Protein AF-A0A1V2MAA3-F1 (afdb_monomer_lite)

pLDDT: mean 75.4, std 17.66, range [37.19, 96.19]

Radius of gyration: 50.82 Å; chains: 1; bounding box: 56×34×171 Å

Foldseek 3Di:
DDDDDDDDDDDDDDDDDDDDDDDDPPPPDPPPPPPDPVNVVVVVVVVVVVVVVVVVVVVVVVVVVVVVVVVVVVVVVVVVVVVVVVVVVVVCVVPVVVVVVCCCCPVVVDDDDDPVPDDDDDDDDPDPPDDD

Structure (mmCIF, N/CA/C/O backbone):
data_AF-A0A1V2MAA3-F1
#
_entry.id   AF-A0A1V2MAA3-F1
#
loop_
_atom_site.group_PDB
_atom_site.id
_atom_site.type_symbol
_atom_site.label_atom_id
_atom_site.label_alt_id
_atom_site.label_comp_id
_atom_site.label_asym_id
_atom_site.label_entity_id
_atom_site.label_seq_id
_atom_site.pdbx_PDB_ins_code
_atom_site.Cartn_x
_atom_site.Cartn_y
_atom_site.Cartn_z
_atom_site.occupancy
_atom_site.B_iso_or_equiv
_atom_site.auth_seq_id
_atom_site.auth_comp_id
_atom_site.auth_asym_id
_atom_site.auth_atom_id
_atom_site.pdbx_PDB_model_num
ATOM 1 N N . MET A 1 1 ? 11.830 -5.714 121.389 1.00 45.72 1 MET A N 1
ATOM 2 C CA . MET A 1 1 ? 13.121 -5.011 121.192 1.00 45.72 1 MET A CA 1
ATOM 3 C C . MET A 1 1 ? 14.173 -6.032 120.785 1.00 45.72 1 MET A C 1
ATOM 5 O O . MET A 1 1 ? 14.002 -7.190 121.130 1.00 45.72 1 MET A O 1
ATOM 9 N N . TYR A 1 2 ? 15.229 -5.580 120.102 1.00 37.19 2 TYR A N 1
ATOM 10 C CA . TYR A 1 2 ? 16.290 -6.369 119.450 1.00 37.19 2 TYR A CA 1
ATOM 11 C C . TYR A 1 2 ? 15.852 -7.202 118.218 1.00 37.19 2 TYR A C 1
ATOM 13 O O . TYR A 1 2 ? 14.830 -7.869 118.286 1.00 37.19 2 TYR A O 1
ATOM 21 N N . LYS A 1 3 ? 16.566 -7.294 117.080 1.00 47.06 3 LYS A N 1
ATOM 22 C CA . LYS A 1 3 ? 17.480 -6.413 116.290 1.00 47.06 3 LYS A CA 1
ATOM 23 C C . LYS A 1 3 ? 18.395 -7.350 115.489 1.00 47.06 3 LYS A C 1
ATOM 25 O O . LYS A 1 3 ? 19.112 -8.104 116.124 1.00 47.06 3 LYS A O 1
ATOM 30 N N . HIS A 1 4 ? 18.372 -7.280 114.152 1.00 44.09 4 HIS A N 1
ATOM 31 C CA . HIS A 1 4 ? 19.524 -7.350 113.223 1.00 44.09 4 HIS A CA 1
ATOM 32 C C . HIS A 1 4 ? 19.117 -7.767 111.792 1.00 44.09 4 HIS A C 1
ATOM 34 O O . HIS A 1 4 ? 18.517 -8.811 111.566 1.00 44.09 4 HIS A O 1
ATOM 40 N N . ARG A 1 5 ? 19.509 -6.926 110.825 1.00 48.47 5 ARG A N 1
ATOM 41 C CA . ARG A 1 5 ? 19.867 -7.293 109.438 1.00 48.47 5 ARG A CA 1
ATOM 42 C C . ARG A 1 5 ? 21.371 -7.654 109.440 1.00 48.47 5 ARG A C 1
ATOM 44 O O . ARG A 1 5 ? 22.045 -7.214 110.381 1.00 48.47 5 ARG A O 1
ATOM 51 N N . PRO A 1 6 ? 21.907 -8.401 108.454 1.00 60.25 6 PRO A N 1
ATOM 52 C CA . PRO A 1 6 ? 21.984 -7.959 107.046 1.00 60.25 6 PRO A CA 1
ATOM 53 C C . PRO A 1 6 ? 21.450 -9.051 106.066 1.00 60.25 6 PRO A C 1
ATOM 55 O O . PRO A 1 6 ? 20.571 -9.795 106.482 1.00 60.25 6 PRO A O 1
ATOM 58 N N . GLU A 1 7 ? 21.765 -9.190 104.764 1.00 39.25 7 GLU A N 1
ATOM 59 C CA . GLU A 1 7 ? 22.648 -8.449 103.834 1.00 39.25 7 GLU A CA 1
ATOM 60 C C . GLU A 1 7 ? 22.113 -8.467 102.365 1.00 39.25 7 GLU A C 1
ATOM 62 O O . GLU A 1 7 ? 20.916 -8.293 102.134 1.00 39.25 7 GLU A O 1
ATOM 67 N N . LYS A 1 8 ? 23.006 -8.632 101.375 1.00 50.44 8 LYS A N 1
ATOM 68 C CA . LYS A 1 8 ? 22.852 -8.815 99.913 1.00 50.44 8 LYS A CA 1
ATOM 69 C C . LYS A 1 8 ? 24.104 -9.602 99.438 1.00 50.44 8 LYS A C 1
ATOM 71 O O . LYS A 1 8 ? 25.130 -9.420 100.089 1.00 50.44 8 LYS A O 1
ATOM 76 N N . PRO A 1 9 ? 24.093 -10.421 98.356 1.00 54.06 9 PRO A N 1
ATOM 77 C CA . PRO A 1 9 ? 23.988 -9.862 96.997 1.00 54.06 9 PRO A CA 1
ATOM 78 C C . PRO A 1 9 ? 23.351 -10.749 95.892 1.00 54.06 9 PRO A C 1
ATOM 80 O O . PRO A 1 9 ? 23.268 -11.968 95.969 1.00 54.06 9 PRO A O 1
ATOM 83 N N . THR A 1 10 ? 22.953 -10.090 94.802 1.00 55.12 10 THR A N 1
ATOM 84 C CA . THR A 1 10 ? 22.787 -10.634 93.431 1.00 55.12 10 THR A CA 1
ATOM 85 C C . THR A 1 10 ? 24.156 -11.000 92.824 1.00 55.12 10 THR A C 1
ATOM 87 O O . THR A 1 10 ? 25.107 -10.288 93.156 1.00 55.12 10 THR A O 1
ATOM 90 N N . PRO A 1 11 ? 24.296 -11.978 91.888 1.00 58.59 11 PRO A N 1
ATOM 91 C CA . PRO A 1 11 ? 23.761 -11.790 90.525 1.00 58.59 11 PRO A CA 1
ATOM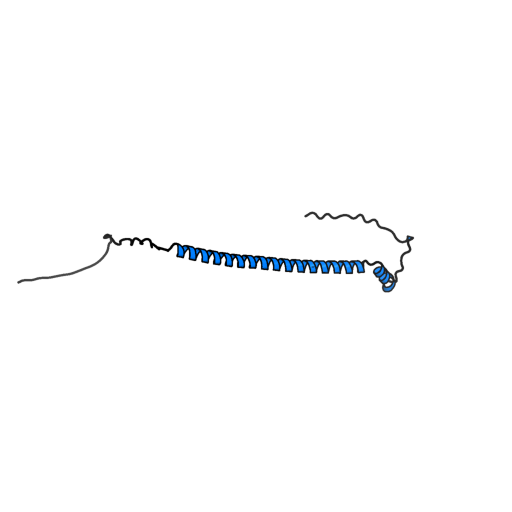 92 C C . PRO A 1 11 ? 23.439 -13.035 89.653 1.00 58.59 11 PRO A C 1
ATOM 94 O O . PRO A 1 11 ? 23.731 -14.174 89.985 1.00 58.59 11 PRO A O 1
ATOM 97 N N . LEU A 1 12 ? 22.949 -12.707 88.447 1.00 47.09 12 LEU A N 1
ATOM 98 C CA . LEU A 1 12 ? 23.170 -13.379 87.153 1.00 47.09 12 LEU A CA 1
ATOM 99 C C . LEU A 1 12 ? 22.381 -14.649 86.749 1.00 47.09 12 LEU A C 1
ATOM 101 O O . LEU A 1 12 ? 22.619 -15.759 87.200 1.00 47.09 12 LEU A O 1
ATOM 105 N N . SER A 1 13 ? 21.646 -14.439 85.647 1.00 42.25 13 SER A N 1
ATOM 106 C CA . SER A 1 13 ? 21.612 -15.283 84.439 1.00 42.25 13 SER A CA 1
ATOM 107 C C . SER A 1 13 ? 20.569 -16.406 84.309 1.00 42.25 13 SER A C 1
ATOM 109 O O . SER A 1 13 ? 20.701 -17.502 84.835 1.00 42.25 13 SER A O 1
ATOM 111 N N . ALA A 1 14 ? 19.570 -16.105 83.472 1.00 42.25 14 ALA A N 1
ATOM 112 C CA . ALA A 1 14 ? 19.027 -16.937 82.392 1.00 42.25 14 ALA A CA 1
ATOM 113 C C . ALA A 1 14 ? 18.959 -18.478 82.552 1.00 42.25 14 ALA A C 1
ATOM 115 O O . ALA A 1 14 ? 19.965 -19.159 82.396 1.00 42.25 14 ALA A O 1
ATOM 116 N N . TYR A 1 15 ? 17.740 -19.041 82.482 1.00 44.88 15 TYR A N 1
ATOM 117 C CA . TYR A 1 15 ? 17.197 -19.469 81.177 1.00 44.88 15 TYR A CA 1
ATOM 118 C C . TYR A 1 15 ? 15.669 -19.726 81.173 1.00 44.88 15 TYR A C 1
ATOM 120 O O . TYR A 1 15 ? 15.037 -19.979 82.190 1.00 44.88 15 TYR A O 1
ATOM 128 N N . LYS A 1 16 ? 15.106 -19.638 79.962 1.00 46.91 16 LYS A N 1
ATOM 129 C CA . LYS A 1 16 ? 13.713 -19.845 79.494 1.00 46.91 16 LYS A CA 1
ATOM 130 C C . LYS A 1 16 ? 13.015 -21.080 80.127 1.00 46.91 16 LYS A C 1
ATOM 132 O O . LYS A 1 16 ? 13.658 -22.113 80.260 1.00 46.91 16 LYS A O 1
ATOM 137 N N . LYS A 1 17 ? 11.686 -21.106 80.344 1.00 43.00 17 LYS A N 1
ATOM 138 C CA . LYS A 1 17 ? 10.695 -21.338 79.260 1.00 43.00 17 LYS A CA 1
ATOM 139 C C . LYS A 1 17 ? 9.215 -21.139 79.671 1.00 43.00 17 LYS A C 1
ATOM 141 O O . LYS A 1 17 ? 8.756 -21.687 80.663 1.00 43.00 17 LYS A O 1
ATOM 146 N N . THR A 1 18 ? 8.475 -20.457 78.788 1.00 51.88 18 THR A N 1
ATOM 147 C CA . THR A 1 18 ? 7.046 -20.664 78.439 1.00 51.88 18 THR A CA 1
ATOM 148 C C . THR A 1 18 ? 6.004 -20.800 79.563 1.00 51.88 18 THR A C 1
ATOM 150 O O . THR A 1 18 ? 5.520 -21.896 79.843 1.00 51.88 18 THR A O 1
ATOM 153 N N . ALA A 1 19 ? 5.525 -19.658 80.069 1.00 47.50 19 ALA A N 1
ATOM 154 C CA . ALA A 1 19 ? 4.147 -19.543 80.557 1.00 47.50 19 ALA A CA 1
ATOM 155 C C . ALA A 1 19 ? 3.173 -19.343 79.372 1.00 47.50 19 ALA A C 1
ATOM 157 O O . ALA A 1 19 ? 3.554 -18.846 78.313 1.00 47.50 19 ALA A O 1
ATOM 158 N N . ASN A 1 20 ? 1.929 -19.790 79.540 1.00 54.56 20 ASN A N 1
ATOM 159 C CA . ASN A 1 20 ? 0.971 -20.067 78.464 1.00 54.56 20 ASN A CA 1
ATOM 160 C C . ASN A 1 20 ? 0.049 -18.865 78.129 1.00 54.56 20 ASN A C 1
ATOM 162 O O . ASN A 1 20 ? -0.357 -18.162 79.052 1.00 54.56 20 ASN A O 1
ATOM 166 N N . LYS A 1 21 ? -0.397 -18.746 76.858 1.00 53.72 21 LYS A N 1
ATOM 167 C CA . LYS A 1 21 ? -1.368 -17.753 76.295 1.00 53.72 21 LYS A CA 1
ATOM 168 C C . LYS A 1 21 ? -0.825 -16.305 76.207 1.00 53.72 21 LYS A C 1
ATOM 170 O O . LYS A 1 21 ? -0.238 -15.829 77.172 1.00 53.72 21 LYS A O 1
ATOM 175 N N . PRO A 1 22 ? -0.991 -15.586 75.071 1.00 48.28 22 PRO A N 1
ATOM 176 C CA . PRO A 1 22 ? -2.277 -15.266 74.418 1.00 48.28 22 PRO A CA 1
ATOM 177 C C . PRO A 1 22 ? -2.274 -15.645 72.907 1.00 48.28 22 PRO A C 1
ATOM 179 O O . PRO A 1 22 ? -1.358 -16.320 72.463 1.00 48.28 22 PRO A O 1
ATOM 182 N N . ALA A 1 23 ? -3.251 -15.332 72.046 1.00 48.38 23 ALA A N 1
ATOM 183 C CA . ALA A 1 23 ? -4.442 -14.484 72.147 1.00 48.38 23 ALA A CA 1
ATOM 184 C C . ALA A 1 23 ? -5.647 -15.135 71.438 1.00 48.38 23 ALA A C 1
ATOM 186 O O . ALA A 1 23 ? -5.477 -15.975 70.556 1.00 48.38 23 ALA A O 1
ATOM 187 N N . LYS A 1 24 ? -6.874 -14.721 71.787 1.00 54.69 24 LYS A N 1
ATOM 188 C CA . LYS A 1 24 ? -8.079 -15.134 71.049 1.00 54.69 24 LYS A CA 1
ATOM 189 C C . LYS A 1 24 ? -7.960 -14.661 69.597 1.00 54.69 24 LYS A C 1
ATOM 191 O O . LYS A 1 24 ? -7.864 -13.455 69.365 1.00 54.69 2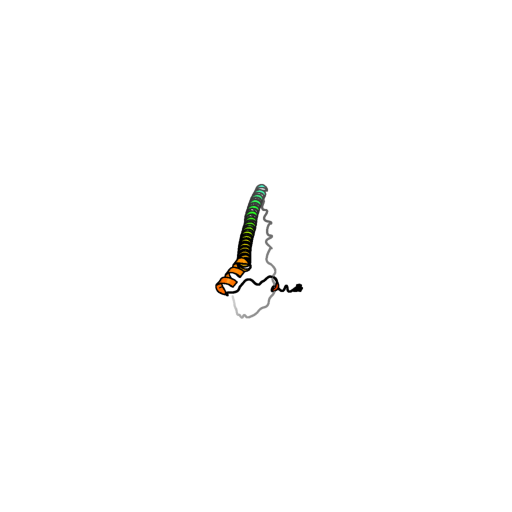4 LYS A O 1
ATOM 196 N N . GLN A 1 25 ? -8.015 -15.587 68.637 1.00 50.75 25 GLN A N 1
ATOM 197 C CA . GLN A 1 25 ? -8.259 -15.235 67.239 1.00 50.75 25 GLN A CA 1
ATOM 198 C C . GLN A 1 25 ? -9.536 -14.392 67.189 1.00 50.75 25 GLN A C 1
ATOM 200 O O . GLN A 1 25 ? -10.605 -14.848 67.600 1.00 50.75 25 GLN A O 1
ATOM 205 N N . LYS A 1 26 ? -9.427 -13.153 66.699 1.00 55.84 26 LYS A N 1
ATOM 206 C CA . LYS A 1 26 ? -10.605 -12.390 66.294 1.00 55.84 26 LYS A CA 1
ATOM 207 C C . LYS A 1 26 ? -11.183 -13.127 65.093 1.00 55.84 26 LYS A C 1
ATOM 209 O O . LYS A 1 26 ? -10.649 -13.004 63.994 1.00 55.84 26 LYS A O 1
ATOM 214 N N . GLN A 1 27 ? -12.232 -13.917 65.320 1.00 57.44 27 GLN A N 1
ATOM 215 C CA . GLN A 1 27 ? -13.066 -14.420 64.236 1.00 57.44 27 GLN A CA 1
ATOM 216 C C . GLN A 1 27 ? -13.504 -13.199 63.431 1.00 57.44 27 GLN A C 1
ATOM 218 O O . GLN A 1 27 ? -14.185 -12.317 63.958 1.00 57.44 27 GLN A O 1
ATOM 223 N N . GLN A 1 28 ? -13.036 -13.106 62.188 1.00 58.66 28 GLN A N 1
ATOM 224 C CA . GLN A 1 28 ? -13.511 -12.089 61.267 1.00 58.66 28 GLN A CA 1
ATOM 225 C C . GLN A 1 28 ? -14.990 -12.391 61.051 1.00 58.66 28 GLN A C 1
ATOM 227 O O . GLN A 1 28 ? -15.335 -13.416 60.462 1.00 58.66 28 GLN A O 1
ATOM 232 N N . ALA A 1 29 ? -15.861 -11.550 61.608 1.00 54.84 29 ALA A N 1
ATOM 233 C CA . ALA A 1 29 ? -17.284 -11.669 61.358 1.00 54.84 29 ALA A CA 1
ATOM 234 C C . ALA A 1 29 ? -17.483 -11.598 59.836 1.00 54.84 29 ALA A C 1
ATOM 236 O O . ALA A 1 29 ? -16.945 -10.672 59.219 1.00 54.84 29 ALA A O 1
ATOM 237 N N . PRO A 1 30 ? -18.206 -12.548 59.213 1.00 58.22 30 PRO A N 1
ATOM 238 C CA . PRO A 1 30 ? -18.494 -12.448 57.794 1.00 58.22 30 PRO A CA 1
ATOM 239 C C . PRO A 1 30 ? -19.234 -11.132 57.580 1.00 58.22 30 PRO A C 1
ATOM 241 O O . PRO A 1 30 ? -20.278 -10.899 58.197 1.00 58.22 30 PRO A O 1
ATOM 244 N N . LEU A 1 31 ? -18.664 -10.257 56.751 1.00 58.53 31 LEU A N 1
ATOM 245 C CA . LEU A 1 31 ? -19.253 -8.967 56.426 1.00 58.53 31 LEU A CA 1
ATOM 246 C C . LEU A 1 31 ? -20.538 -9.239 55.638 1.00 58.53 31 LEU A C 1
ATOM 248 O O . LEU A 1 31 ? -20.508 -9.392 54.418 1.00 58.53 31 LEU A O 1
ATOM 252 N N . LYS A 1 32 ? -21.662 -9.364 56.355 1.00 56.62 32 LYS A N 1
ATOM 253 C CA . LYS A 1 32 ? -22.997 -9.560 55.784 1.00 56.62 32 LYS A CA 1
ATOM 254 C C . LYS A 1 32 ? -23.431 -8.270 55.097 1.00 56.62 32 LYS A C 1
ATOM 256 O O . LYS A 1 32 ? -24.205 -7.479 55.629 1.00 56.62 32 LYS A O 1
ATOM 261 N N . LEU A 1 33 ? -22.875 -8.066 53.910 1.00 60.41 33 LEU A N 1
ATOM 262 C CA . LEU A 1 33 ? -23.303 -7.085 52.934 1.00 60.41 33 LEU A CA 1
ATOM 263 C C . LEU A 1 33 ? -24.716 -7.468 52.489 1.00 60.41 33 LEU A C 1
ATOM 265 O O . LEU A 1 33 ? -24.905 -8.226 51.541 1.00 60.41 33 LEU A O 1
ATOM 269 N N . ASN A 1 34 ? -25.708 -6.925 53.197 1.00 63.81 34 ASN A N 1
ATOM 270 C CA . ASN A 1 34 ? -27.102 -6.888 52.765 1.00 63.81 34 ASN A CA 1
ATOM 271 C C . ASN A 1 34 ? -27.218 -5.920 51.575 1.00 63.81 34 ASN A C 1
ATOM 273 O O . ASN A 1 34 ? -27.779 -4.831 51.674 1.00 63.81 34 ASN A O 1
ATOM 277 N N . LEU A 1 35 ? -26.608 -6.301 50.455 1.00 61.84 35 LEU A N 1
ATOM 278 C CA . LEU A 1 35 ? -26.716 -5.606 49.187 1.00 61.84 35 LEU A CA 1
ATOM 279 C C . LEU A 1 35 ? -28.108 -5.878 48.625 1.00 61.84 35 LEU A C 1
ATOM 281 O O . LEU A 1 35 ? -28.432 -7.010 48.265 1.00 61.84 35 LEU A O 1
ATOM 285 N N . ASN A 1 36 ? -28.929 -4.833 48.537 1.00 77.50 36 ASN A N 1
ATOM 286 C CA . ASN A 1 36 ? -30.220 -4.930 47.867 1.00 77.50 36 ASN A CA 1
ATOM 287 C C . ASN A 1 36 ? -30.006 -5.421 46.428 1.00 77.50 36 ASN A C 1
ATOM 289 O O . ASN A 1 36 ? -29.184 -4.861 45.701 1.00 77.50 36 ASN A O 1
ATOM 293 N N . SER A 1 37 ? -30.777 -6.428 46.008 1.00 78.12 37 SER A N 1
ATOM 294 C CA . SER A 1 37 ? -30.685 -7.033 44.667 1.00 78.12 37 SER A CA 1
ATOM 295 C C . SER A 1 37 ? -30.701 -5.980 43.547 1.00 78.12 37 SER A C 1
ATOM 297 O O . SER A 1 37 ? -29.873 -6.044 42.642 1.00 78.12 37 SER A O 1
ATOM 299 N N . VAL A 1 38 ? -31.531 -4.939 43.698 1.00 81.56 38 VAL A N 1
ATOM 300 C CA . VAL A 1 38 ? -31.630 -3.774 42.797 1.00 81.56 38 VAL A CA 1
ATOM 301 C C . VAL A 1 38 ? -30.288 -3.045 42.610 1.00 81.56 38 VAL A C 1
ATOM 303 O O . VAL A 1 38 ? -29.948 -2.634 41.500 1.00 81.56 38 VAL A O 1
ATOM 306 N N . PHE A 1 39 ? -29.499 -2.907 43.679 1.00 85.38 39 PHE A N 1
ATOM 307 C CA . PHE A 1 39 ? -28.194 -2.240 43.650 1.00 85.38 39 PHE A CA 1
ATOM 308 C C . PHE A 1 39 ? -27.153 -3.088 42.905 1.00 85.38 39 PHE A C 1
ATOM 310 O O . PHE A 1 39 ? -26.378 -2.557 42.113 1.00 85.38 39 PHE A O 1
ATOM 317 N N . ILE A 1 40 ? -27.188 -4.414 43.093 1.00 86.00 40 ILE A N 1
ATOM 318 C CA . ILE A 1 40 ? -26.330 -5.362 42.365 1.00 86.00 40 ILE A CA 1
ATOM 319 C C . ILE A 1 40 ? -26.666 -5.341 40.867 1.00 86.00 40 ILE A C 1
ATOM 321 O O . ILE A 1 40 ? -25.764 -5.199 40.044 1.00 86.00 40 ILE A O 1
ATOM 325 N N . THR A 1 41 ? -27.950 -5.414 40.495 1.00 87.06 41 THR A N 1
ATOM 326 C CA . THR A 1 41 ? -28.369 -5.354 39.083 1.00 87.06 41 THR A CA 1
ATOM 327 C C . THR A 1 41 ? -28.013 -4.027 38.415 1.00 87.06 41 THR A C 1
ATOM 329 O O . THR A 1 41 ? -27.621 -4.029 37.251 1.00 87.06 41 THR A O 1
ATOM 332 N N . SER A 1 42 ? -28.076 -2.906 39.144 1.00 89.12 42 SER A N 1
ATOM 333 C CA . SER A 1 42 ? -27.629 -1.599 38.642 1.00 89.12 42 SER A CA 1
ATOM 334 C C . SER A 1 42 ? -26.127 -1.594 38.325 1.00 89.12 42 SER A C 1
ATOM 336 O O . SER A 1 42 ? -25.729 -1.249 37.212 1.00 89.12 42 SER A O 1
ATOM 338 N N . ILE A 1 43 ? -25.292 -2.075 39.256 1.00 90.75 43 ILE A N 1
ATOM 339 C CA . ILE A 1 43 ? -23.834 -2.170 39.068 1.00 90.75 43 ILE A CA 1
ATOM 340 C C . ILE A 1 43 ? -23.483 -3.085 37.885 1.00 90.75 43 ILE A C 1
ATOM 342 O O . ILE A 1 43 ? -22.632 -2.727 37.074 1.00 90.75 43 ILE A O 1
ATOM 346 N N . ILE A 1 44 ? -24.160 -4.231 37.743 1.00 92.88 44 ILE A N 1
ATOM 347 C CA . ILE A 1 44 ? -23.962 -5.147 36.607 1.00 92.88 44 ILE A CA 1
ATOM 348 C C . ILE A 1 44 ? -24.329 -4.466 35.281 1.00 92.88 44 ILE A C 1
ATOM 350 O O . ILE A 1 44 ? -23.576 -4.575 34.317 1.00 92.88 44 ILE A O 1
ATOM 354 N N . CYS A 1 45 ? -25.440 -3.727 35.227 1.00 92.56 45 CYS A N 1
ATOM 355 C CA . CYS A 1 45 ? -25.859 -3.014 34.019 1.00 92.56 45 CYS A CA 1
ATOM 356 C C . CYS A 1 45 ? -24.824 -1.953 33.595 1.00 92.56 45 CYS A C 1
ATOM 358 O O . CYS A 1 45 ? -24.417 -1.906 32.434 1.00 92.56 45 CYS A O 1
ATOM 360 N N . ILE A 1 46 ? -24.314 -1.167 34.552 1.00 93.69 46 ILE A N 1
ATOM 361 C CA . ILE A 1 46 ? -23.246 -0.182 34.316 1.00 93.69 46 ILE A CA 1
ATOM 362 C C . ILE A 1 46 ? -21.954 -0.872 33.850 1.00 93.69 46 ILE A C 1
ATOM 364 O O . ILE A 1 46 ? -21.317 -0.404 32.907 1.00 93.69 46 ILE A O 1
ATOM 368 N N . ALA A 1 47 ? -21.581 -2.002 34.459 1.00 94.88 47 ALA A N 1
ATOM 369 C CA . ALA A 1 47 ? -20.400 -2.767 3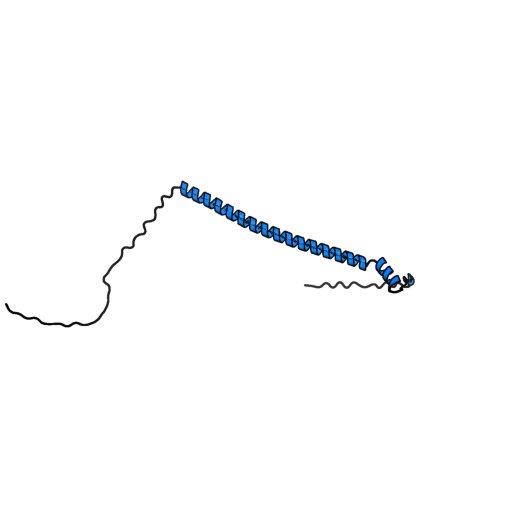4.063 1.00 94.88 47 ALA A CA 1
ATOM 370 C C . ALA A 1 47 ? -20.515 -3.317 32.630 1.00 94.88 47 ALA A C 1
ATOM 372 O O . ALA A 1 47 ? -19.558 -3.212 31.866 1.00 94.88 47 ALA A O 1
ATOM 373 N N . ILE A 1 48 ? -21.684 -3.839 32.238 1.00 95.31 48 ILE A N 1
ATOM 374 C CA . ILE A 1 48 ? -21.943 -4.312 30.868 1.00 95.31 48 ILE A CA 1
ATOM 375 C C . ILE A 1 48 ? -21.807 -3.160 29.867 1.00 95.31 48 ILE A C 1
ATOM 377 O O . ILE A 1 48 ? -21.090 -3.314 28.882 1.00 95.31 48 ILE A O 1
ATOM 381 N N . LEU A 1 49 ? -22.417 -1.999 30.139 1.00 95.88 49 LEU A N 1
ATOM 382 C CA . LEU A 1 49 ? -22.309 -0.817 29.272 1.00 95.88 49 LEU A CA 1
ATOM 383 C C . LEU A 1 49 ? -20.859 -0.321 29.137 1.00 95.88 49 LEU A C 1
ATOM 385 O O . LEU A 1 49 ? -20.421 0.050 28.045 1.00 95.88 49 LEU A O 1
ATOM 389 N N . PHE A 1 50 ? -20.095 -0.338 30.231 1.00 96.19 50 PHE A N 1
ATOM 390 C CA . PHE A 1 50 ? -18.690 0.067 30.223 1.00 96.19 50 PHE A CA 1
ATOM 391 C C . PHE A 1 50 ? -17.823 -0.901 29.404 1.00 96.19 50 PHE A C 1
ATOM 393 O O . PHE A 1 50 ? -17.058 -0.466 28.541 1.00 96.19 50 PHE A O 1
ATOM 400 N N . VAL A 1 51 ? -17.990 -2.213 29.607 1.00 96.19 51 VAL A N 1
ATOM 401 C CA . VAL A 1 51 ? -17.280 -3.253 28.844 1.00 96.19 51 VAL A CA 1
ATOM 402 C C . VAL A 1 51 ? -17.666 -3.217 27.363 1.00 96.19 51 VAL A C 1
ATOM 404 O O . VAL A 1 51 ? -16.779 -3.302 26.514 1.00 96.19 51 VAL A O 1
ATOM 407 N N . SER A 1 52 ? -18.947 -3.032 27.023 1.00 94.62 52 SER A N 1
ATOM 408 C CA . SER A 1 52 ? -19.380 -2.944 25.623 1.00 94.62 52 SER A CA 1
ATOM 409 C C . SER A 1 52 ? -18.819 -1.706 24.926 1.00 94.62 52 SER A C 1
ATOM 411 O O . SER A 1 52 ? -18.366 -1.806 23.789 1.00 94.62 52 SER A O 1
ATOM 413 N N . SER A 1 53 ? -18.780 -0.556 25.608 1.00 95.00 53 SER A N 1
ATOM 414 C CA . SER A 1 53 ? -18.169 0.671 25.077 1.00 95.00 53 SER A CA 1
ATOM 415 C C . SER A 1 53 ? -16.659 0.504 24.855 1.00 95.00 53 SER A C 1
ATOM 417 O O . SER A 1 53 ? -16.143 0.818 23.782 1.00 95.00 53 SER A O 1
ATOM 419 N N . PHE A 1 54 ? -15.946 -0.082 25.823 1.00 95.50 54 PHE A N 1
ATOM 420 C CA . PHE A 1 54 ? -14.509 -0.337 25.708 1.00 95.50 54 PHE A CA 1
ATOM 421 C C . PHE A 1 54 ? -14.178 -1.349 24.595 1.00 95.50 54 PHE A C 1
ATOM 423 O O . PHE A 1 54 ? -13.248 -1.145 23.810 1.00 95.50 54 PHE A O 1
ATOM 430 N N . SER A 1 55 ? -14.978 -2.412 24.468 1.00 93.75 55 SER A N 1
ATOM 431 C CA . SER A 1 55 ? -14.863 -3.381 23.373 1.00 93.75 55 SER A CA 1
ATOM 432 C C . SER A 1 55 ? -15.149 -2.733 22.014 1.00 93.75 55 SER A C 1
ATOM 434 O O . SER A 1 55 ? -14.395 -2.945 21.067 1.00 93.75 55 SER A O 1
ATOM 436 N N . TYR A 1 56 ? -16.166 -1.873 21.917 1.00 96.19 56 TYR A N 1
ATOM 437 C CA . TYR A 1 56 ? -16.474 -1.148 20.685 1.00 96.19 56 TYR A CA 1
ATOM 438 C C . TYR A 1 56 ? -15.308 -0.255 20.236 1.00 96.19 56 TYR A C 1
ATOM 440 O O . TYR A 1 56 ? -14.910 -0.312 19.073 1.00 96.19 56 TYR A O 1
ATOM 448 N N . VAL A 1 57 ? -14.713 0.527 21.145 1.00 95.38 57 VAL A N 1
ATOM 449 C CA . VAL A 1 57 ? -13.572 1.405 20.824 1.00 95.38 57 VAL A CA 1
ATOM 450 C C . VAL A 1 57 ? -12.338 0.601 20.402 1.00 95.38 57 VAL A C 1
ATOM 452 O O . VAL A 1 57 ? -11.713 0.923 19.392 1.00 95.38 57 VAL A O 1
ATOM 455 N N . THR A 1 58 ? -12.005 -0.474 21.121 1.00 94.44 58 THR A N 1
ATOM 456 C CA . THR A 1 58 ? -10.829 -1.310 20.805 1.00 94.44 58 THR A CA 1
ATOM 457 C C . THR A 1 58 ? -10.974 -2.079 19.488 1.00 94.44 58 THR A C 1
ATOM 459 O O . THR A 1 58 ? -9.991 -2.213 18.756 1.00 94.44 58 THR A O 1
ATOM 462 N N . LEU A 1 59 ? -12.182 -2.529 19.131 1.00 93.19 59 LEU A N 1
ATOM 463 C CA . LEU A 1 59 ? -12.466 -3.122 17.818 1.00 93.19 59 LEU A CA 1
ATOM 464 C C . LEU A 1 59 ? -12.397 -2.080 16.693 1.00 93.19 59 LEU A C 1
ATOM 466 O O . LEU A 1 59 ? -11.755 -2.326 15.674 1.00 93.19 59 LEU A O 1
ATOM 470 N N . ASN A 1 60 ? -12.988 -0.894 16.882 1.00 93.88 60 ASN A N 1
ATOM 471 C CA . ASN A 1 60 ? -12.927 0.178 15.882 1.00 93.88 60 ASN A CA 1
ATOM 472 C C . ASN A 1 60 ? -11.490 0.654 15.626 1.00 93.88 60 ASN A C 1
ATOM 474 O O . ASN A 1 60 ? -11.139 0.903 14.476 1.00 93.88 60 ASN A O 1
ATOM 478 N N . SER A 1 61 ? -10.641 0.722 16.659 1.00 90.69 61 SER A N 1
ATO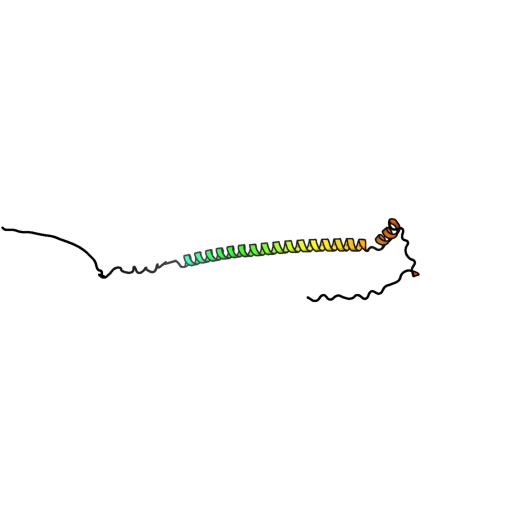M 479 C CA . SER A 1 61 ? -9.222 1.068 16.497 1.00 90.69 61 SER A CA 1
ATOM 480 C C . SER A 1 61 ? -8.480 0.062 15.611 1.00 90.69 61 SER A C 1
ATOM 482 O O . SER A 1 61 ? -7.778 0.469 14.689 1.00 90.69 61 SER A O 1
ATOM 484 N N . GLN A 1 62 ? -8.674 -1.242 15.839 1.00 92.44 62 GLN A N 1
ATOM 485 C CA . GLN A 1 62 ? -8.050 -2.299 15.029 1.00 92.44 62 GLN A CA 1
ATOM 486 C C . GLN A 1 62 ? -8.554 -2.289 13.579 1.00 92.44 62 GLN A C 1
ATOM 488 O O . GLN A 1 62 ? -7.764 -2.423 12.647 1.00 92.44 62 GLN A O 1
ATOM 493 N N . VAL A 1 63 ? -9.859 -2.085 13.368 1.00 92.81 63 VAL A N 1
ATOM 494 C CA . VAL A 1 63 ? -10.437 -1.966 12.018 1.00 92.81 63 VAL A CA 1
ATOM 495 C C . VAL A 1 63 ? -9.897 -0.732 11.292 1.00 92.81 63 VAL A C 1
ATOM 497 O O . VAL A 1 63 ? -9.570 -0.821 10.109 1.00 92.81 63 VAL A O 1
ATOM 500 N N . LEU A 1 64 ? -9.764 0.407 11.979 1.00 93.81 64 LEU A N 1
ATOM 501 C CA . LEU A 1 64 ? -9.216 1.634 11.400 1.00 93.81 64 LEU A CA 1
ATOM 502 C C . LEU A 1 64 ? -7.743 1.469 11.003 1.00 93.81 64 LEU A C 1
ATOM 504 O O . LEU A 1 64 ? -7.358 1.885 9.910 1.00 93.81 64 LEU A O 1
ATOM 508 N N . GLU A 1 65 ? -6.938 0.822 11.847 1.00 92.25 65 GLU A N 1
ATOM 509 C CA . GLU A 1 65 ? -5.539 0.511 11.549 1.00 92.25 65 GLU A CA 1
ATOM 510 C C . GLU A 1 65 ? -5.418 -0.450 10.357 1.00 92.25 65 GLU A C 1
ATOM 512 O O . GLU A 1 65 ? -4.702 -0.151 9.400 1.00 92.25 65 GLU A O 1
ATOM 517 N N . ALA A 1 66 ? -6.189 -1.542 10.336 1.00 91.50 66 ALA A N 1
ATOM 518 C CA . ALA A 1 66 ? -6.218 -2.477 9.211 1.00 91.50 66 ALA A CA 1
ATOM 519 C C . ALA A 1 66 ? -6.642 -1.794 7.894 1.00 91.50 66 ALA A C 1
ATOM 521 O O . ALA A 1 66 ? -6.018 -2.002 6.853 1.00 91.50 66 ALA A O 1
ATOM 522 N N . GLN A 1 67 ? -7.654 -0.917 7.928 1.00 91.12 67 GLN A N 1
ATOM 523 C CA . GLN A 1 67 ? -8.048 -0.113 6.765 1.00 91.12 67 GLN A CA 1
ATOM 524 C C . GLN A 1 67 ? -6.959 0.873 6.326 1.00 91.12 67 GLN A C 1
ATOM 526 O O . GLN A 1 67 ? -6.828 1.136 5.128 1.00 91.12 67 GLN A O 1
ATOM 531 N N . HIS A 1 68 ? -6.192 1.438 7.260 1.00 93.44 68 HIS A N 1
ATOM 532 C CA . HIS A 1 68 ? -5.071 2.315 6.936 1.00 93.44 68 HIS A CA 1
ATOM 533 C C . HIS A 1 68 ? -3.954 1.538 6.229 1.00 93.44 68 HIS A C 1
ATOM 535 O O . HIS A 1 68 ? -3.515 1.957 5.158 1.00 93.44 68 HIS A O 1
ATOM 541 N N . GLN A 1 69 ? -3.572 0.370 6.757 1.00 92.38 69 GLN A N 1
ATOM 542 C CA . GLN A 1 69 ? -2.583 -0.510 6.128 1.00 92.38 69 GLN A CA 1
ATOM 543 C C . GLN A 1 69 ? -3.026 -0.934 4.719 1.00 92.38 69 GLN A C 1
ATOM 545 O O . GLN A 1 69 ? -2.282 -0.735 3.763 1.00 92.38 69 GLN A O 1
ATOM 550 N N . LEU A 1 70 ? -4.274 -1.389 4.546 1.00 91.88 70 LEU A N 1
ATOM 551 C CA . LEU A 1 70 ? -4.822 -1.744 3.228 1.00 91.88 70 LEU A CA 1
ATOM 552 C C . LEU A 1 70 ? -4.782 -0.573 2.230 1.00 91.88 70 LEU A C 1
ATOM 554 O O . LEU A 1 70 ? -4.450 -0.770 1.061 1.00 91.88 70 LEU A O 1
ATOM 558 N N . LYS A 1 71 ? -5.075 0.659 2.674 1.00 92.69 71 LYS A N 1
ATOM 559 C CA . LYS A 1 71 ? -4.968 1.863 1.829 1.00 92.69 71 LYS A CA 1
ATOM 560 C C . LYS A 1 71 ? -3.522 2.171 1.434 1.00 92.69 71 LYS A C 1
ATOM 562 O O . LYS A 1 71 ? -3.301 2.587 0.298 1.00 92.69 71 LYS A O 1
ATOM 567 N N . LEU A 1 72 ? -2.552 1.969 2.331 1.00 93.56 72 LEU A N 1
ATOM 568 C CA . LEU A 1 72 ? -1.127 2.121 2.019 1.00 93.56 72 LEU A CA 1
ATOM 569 C C . LEU A 1 72 ? -0.662 1.061 1.015 1.00 93.56 72 LEU A C 1
ATOM 571 O O . LEU A 1 72 ? -0.114 1.421 -0.024 1.00 93.56 72 LEU A O 1
ATOM 575 N N . THR A 1 73 ? -0.946 -0.221 1.262 1.00 91.19 73 THR A N 1
ATOM 576 C CA . THR A 1 73 ? -0.595 -1.317 0.345 1.00 91.19 73 THR A CA 1
ATOM 577 C C . THR A 1 73 ? -1.213 -1.110 -1.037 1.00 91.19 73 THR A C 1
ATOM 579 O O . THR A 1 73 ? -0.516 -1.240 -2.039 1.00 91.19 73 THR A O 1
ATOM 582 N N . ASN A 1 74 ? -2.486 -0.705 -1.115 1.00 93.50 74 ASN A N 1
ATOM 583 C CA . ASN A 1 74 ? -3.136 -0.423 -2.395 1.00 93.50 74 ASN A CA 1
ATOM 584 C C . ASN A 1 74 ? -2.516 0.785 -3.125 1.00 93.50 74 ASN A C 1
ATOM 586 O O . ASN A 1 74 ? -2.391 0.747 -4.346 1.00 93.50 74 ASN A O 1
ATOM 590 N N . LYS A 1 75 ? -2.082 1.834 -2.410 1.00 93.56 75 LYS A N 1
ATOM 591 C CA . LYS A 1 75 ? -1.328 2.944 -3.022 1.00 93.56 75 LYS A CA 1
ATOM 592 C C . LYS A 1 75 ? 0.008 2.477 -3.599 1.00 93.56 75 LYS A C 1
ATOM 594 O O . LYS A 1 75 ? 0.296 2.791 -4.747 1.00 93.56 75 LYS A O 1
ATOM 599 N N . ILE A 1 76 ? 0.785 1.708 -2.834 1.00 93.81 76 ILE A N 1
ATOM 600 C CA . ILE A 1 76 ? 2.081 1.163 -3.274 1.00 93.81 76 ILE A CA 1
ATOM 601 C C . ILE A 1 76 ? 1.891 0.264 -4.505 1.00 93.81 76 ILE A C 1
ATOM 603 O O . ILE A 1 76 ? 2.639 0.371 -5.474 1.00 93.81 76 ILE A O 1
ATOM 607 N N . TRP A 1 77 ? 0.845 -0.568 -4.511 1.00 93.25 77 TRP A N 1
ATOM 608 C CA . TRP A 1 77 ? 0.477 -1.395 -5.660 1.00 93.25 77 TRP A CA 1
ATOM 609 C C . TRP A 1 77 ? 0.130 -0.559 -6.902 1.00 93.25 77 TRP A C 1
ATOM 611 O O . TRP A 1 77 ? 0.648 -0.820 -7.986 1.00 93.25 77 TRP A O 1
ATOM 621 N N . GLN A 1 78 ? -0.703 0.476 -6.753 1.00 92.75 78 GLN A N 1
ATOM 622 C CA . GLN A 1 78 ? -1.061 1.385 -7.848 1.00 92.75 78 GLN A CA 1
ATOM 623 C C . GLN A 1 78 ? 0.152 2.156 -8.389 1.00 92.75 78 GLN A C 1
ATOM 625 O O . GLN A 1 78 ? 0.275 2.335 -9.601 1.00 92.75 78 GLN A O 1
ATOM 630 N N . GLU A 1 79 ? 1.061 2.587 -7.515 1.00 94.38 79 GLU A N 1
ATOM 631 C CA . GLU A 1 79 ? 2.301 3.256 -7.905 1.00 94.38 79 GLU A CA 1
ATOM 632 C C . GLU A 1 79 ? 3.238 2.306 -8.663 1.00 94.38 79 GLU A C 1
ATOM 634 O O . GLU A 1 79 ? 3.720 2.659 -9.739 1.00 94.38 79 GLU A O 1
ATOM 639 N N . SER A 1 80 ? 3.416 1.074 -8.177 1.00 92.31 80 SER A N 1
ATOM 640 C CA . SER A 1 80 ? 4.190 0.034 -8.865 1.00 92.31 80 SER A CA 1
ATOM 641 C C . SER A 1 80 ? 3.606 -0.299 -10.242 1.00 92.31 80 SER A C 1
ATOM 643 O O . SER A 1 80 ? 4.336 -0.311 -11.231 1.00 92.31 80 SER A O 1
ATOM 645 N N . LEU A 1 81 ? 2.282 -0.460 -10.351 1.00 93.38 81 LEU A N 1
ATOM 646 C CA . LEU A 1 81 ? 1.602 -0.690 -11.629 1.00 93.38 81 LEU A CA 1
ATOM 647 C C . LEU A 1 81 ? 1.784 0.489 -12.603 1.00 93.38 81 LEU A C 1
ATOM 649 O O . LEU A 1 81 ? 1.974 0.283 -13.800 1.00 93.38 81 LEU A O 1
ATOM 653 N N . SER A 1 82 ? 1.776 1.726 -12.098 1.00 91.62 82 SER A N 1
ATOM 654 C CA . SER A 1 82 ? 2.060 2.926 -12.895 1.00 91.62 82 SER A CA 1
ATOM 655 C C . SER A 1 82 ? 3.515 2.966 -13.384 1.00 91.62 82 SER A C 1
ATOM 657 O O . SER A 1 82 ? 3.769 3.286 -14.548 1.00 91.62 82 SER A O 1
ATOM 659 N N . GLN A 1 83 ? 4.477 2.577 -12.539 1.00 93.06 83 GLN A N 1
ATOM 660 C CA . GLN A 1 83 ? 5.884 2.443 -12.929 1.00 93.06 83 GLN A CA 1
ATOM 661 C C . GLN A 1 83 ? 6.081 1.349 -13.986 1.00 93.06 83 GLN A C 1
ATOM 663 O O . GLN A 1 83 ? 6.776 1.594 -14.970 1.00 93.06 83 GLN A O 1
ATOM 668 N N . LEU A 1 84 ? 5.428 0.191 -13.835 1.00 92.62 84 LEU A N 1
ATOM 669 C CA . LEU A 1 84 ? 5.436 -0.877 -14.837 1.00 92.62 84 LEU A CA 1
ATOM 670 C C . LEU A 1 84 ? 4.859 -0.388 -16.167 1.00 92.62 84 LEU A C 1
ATOM 672 O O . LEU A 1 84 ? 5.548 -0.470 -17.174 1.00 92.62 84 LEU A O 1
ATOM 676 N N . ASN A 1 85 ? 3.670 0.222 -16.178 1.00 90.44 85 ASN A N 1
ATOM 677 C CA . ASN A 1 85 ? 3.076 0.770 -17.404 1.00 90.44 85 ASN A CA 1
ATOM 678 C C . ASN A 1 85 ? 3.972 1.829 -18.070 1.00 90.44 85 ASN A C 1
ATOM 680 O O . ASN A 1 85 ? 4.093 1.854 -19.295 1.00 90.44 85 ASN A O 1
ATOM 684 N N . LYS A 1 86 ? 4.642 2.682 -17.282 1.00 92.12 86 LYS A N 1
ATOM 685 C CA . LYS A 1 86 ? 5.623 3.647 -17.798 1.00 92.12 86 LYS A CA 1
ATOM 686 C C . LYS A 1 86 ? 6.832 2.944 -18.422 1.00 92.12 86 LYS A C 1
ATOM 688 O O . LYS A 1 86 ? 7.246 3.331 -19.510 1.00 92.12 86 LYS A O 1
ATOM 693 N N . LEU A 1 87 ? 7.383 1.923 -17.765 1.00 88.50 87 LEU A N 1
ATOM 694 C CA . LEU A 1 87 ? 8.497 1.127 -18.286 1.00 88.50 87 LEU A CA 1
ATOM 695 C C . LEU A 1 87 ? 8.101 0.364 -19.553 1.00 88.50 87 LEU A C 1
ATOM 697 O O . LEU A 1 87 ? 8.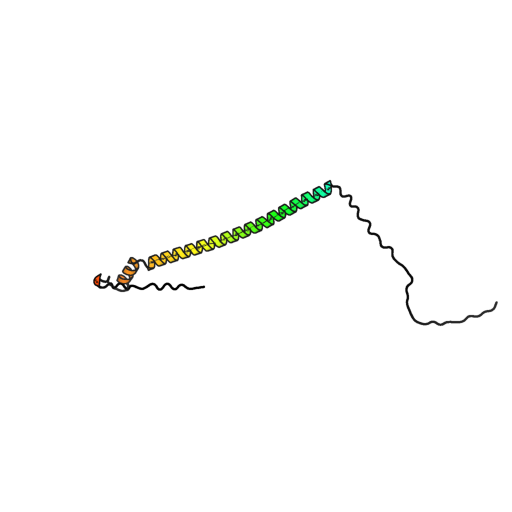840 0.414 -20.525 1.00 88.50 87 LEU A O 1
ATOM 701 N N . THR A 1 88 ? 6.926 -0.267 -19.588 1.00 87.19 88 THR A N 1
ATOM 702 C CA . THR A 1 88 ? 6.386 -0.942 -20.777 1.00 87.19 88 THR A CA 1
ATOM 703 C C . THR A 1 88 ? 6.155 0.036 -21.928 1.00 87.19 88 THR A C 1
ATOM 705 O O . THR A 1 88 ? 6.442 -0.311 -23.065 1.00 87.19 88 THR A O 1
ATOM 708 N N . SER A 1 89 ? 5.703 1.264 -21.652 1.00 86.56 89 SER A N 1
ATOM 709 C CA . SER A 1 89 ? 5.553 2.319 -22.664 1.00 86.56 89 SER A CA 1
ATOM 710 C C . SER A 1 89 ? 6.905 2.788 -23.220 1.00 86.56 89 SER A C 1
ATOM 712 O O . SER A 1 89 ? 7.093 2.819 -24.432 1.00 86.56 89 SER A O 1
ATOM 714 N N . ILE A 1 90 ? 7.891 3.049 -22.351 1.00 83.50 90 ILE A N 1
ATOM 715 C CA . ILE A 1 90 ? 9.271 3.371 -22.763 1.00 83.50 90 ILE A CA 1
ATOM 716 C C . ILE A 1 90 ? 9.885 2.214 -23.562 1.00 83.50 90 ILE A C 1
ATOM 718 O O . ILE A 1 90 ? 10.564 2.448 -24.556 1.00 83.50 90 ILE A O 1
ATOM 722 N N . LEU A 1 91 ? 9.639 0.968 -23.152 1.00 81.50 91 LEU A N 1
ATOM 723 C CA . LEU A 1 91 ? 10.118 -0.222 -23.847 1.00 81.50 91 LEU A CA 1
ATOM 724 C C . LEU A 1 91 ? 9.458 -0.357 -25.222 1.00 81.50 91 LEU A C 1
ATOM 726 O O . LEU A 1 91 ? 10.161 -0.593 -26.194 1.00 81.50 91 LEU A O 1
ATOM 730 N N . ALA A 1 92 ? 8.143 -0.152 -25.322 1.00 80.38 92 ALA A N 1
ATOM 731 C CA . ALA A 1 92 ? 7.427 -0.142 -26.593 1.00 80.38 92 ALA A CA 1
ATOM 732 C C . ALA A 1 92 ? 7.957 0.950 -27.532 1.00 80.38 92 ALA A C 1
ATOM 734 O O . ALA A 1 92 ? 8.152 0.674 -28.705 1.00 80.38 92 ALA A O 1
ATOM 735 N N . GLN A 1 93 ? 8.274 2.141 -27.011 1.00 76.38 93 GLN A N 1
ATOM 736 C CA . GLN A 1 93 ? 8.894 3.224 -27.780 1.00 76.38 93 GLN A CA 1
ATOM 737 C C . GLN A 1 93 ? 10.347 2.908 -28.192 1.00 76.38 93 GLN A C 1
ATOM 739 O O . GLN A 1 93 ? 10.776 3.274 -29.279 1.00 76.38 93 GLN A O 1
ATOM 744 N N . ALA A 1 94 ? 11.122 2.222 -27.348 1.00 73.19 94 ALA A N 1
ATOM 745 C CA . ALA A 1 94 ? 12.502 1.835 -27.657 1.00 73.19 94 ALA A CA 1
ATOM 746 C C . ALA A 1 94 ? 12.598 0.645 -28.631 1.00 73.19 94 ALA A C 1
ATOM 748 O O . ALA A 1 94 ? 13.591 0.523 -29.343 1.00 73.19 94 ALA A O 1
ATOM 749 N N . TYR A 1 95 ? 11.582 -0.221 -28.648 1.00 69.50 95 TYR A N 1
ATOM 750 C CA . TYR A 1 95 ? 11.405 -1.313 -29.611 1.00 69.50 95 TYR A CA 1
ATOM 751 C C . TYR A 1 95 ? 10.534 -0.916 -30.812 1.00 69.50 95 TYR A C 1
ATOM 753 O O . TYR A 1 95 ? 10.257 -1.765 -31.661 1.00 69.50 95 TYR A O 1
ATOM 761 N N . ASP A 1 96 ? 10.111 0.348 -30.898 1.00 76.62 96 ASP A N 1
ATOM 762 C CA . ASP A 1 96 ? 9.389 0.859 -32.054 1.00 76.62 96 ASP A CA 1
ATOM 763 C C . ASP A 1 96 ? 10.334 0.865 -33.258 1.00 76.62 96 ASP A C 1
ATOM 765 O O . ASP A 1 96 ? 11.375 1.535 -33.268 1.00 76.62 96 ASP A O 1
ATOM 769 N N . LEU A 1 97 ? 9.988 0.059 -34.260 1.00 70.12 97 LEU A N 1
ATOM 770 C CA . LEU A 1 97 ? 10.839 -0.181 -35.415 1.00 70.12 97 LEU A CA 1
ATOM 771 C C . LEU A 1 97 ? 11.054 1.105 -36.221 1.00 70.12 97 LEU A C 1
ATOM 773 O O . LEU A 1 97 ? 12.135 1.281 -36.778 1.00 70.12 97 LEU A O 1
ATOM 777 N N . ASP A 1 98 ? 10.077 2.015 -36.208 1.00 75.12 98 ASP A N 1
ATOM 778 C CA . ASP A 1 98 ? 10.152 3.299 -36.904 1.00 75.12 98 ASP A CA 1
ATOM 779 C C . ASP A 1 98 ? 11.186 4.232 -36.244 1.00 75.12 98 ASP A C 1
ATOM 781 O O . ASP A 1 98 ? 11.960 4.887 -36.941 1.00 75.12 98 ASP A O 1
ATOM 785 N N . ILE A 1 99 ? 11.288 4.232 -34.907 1.00 75.50 99 ILE A N 1
ATOM 786 C CA . ILE A 1 99 ? 12.290 5.021 -34.160 1.00 75.50 99 ILE A CA 1
ATOM 787 C C . ILE A 1 99 ? 13.696 4.426 -34.328 1.00 75.50 99 ILE A C 1
ATOM 789 O O . ILE A 1 99 ? 14.683 5.162 -34.441 1.00 75.50 99 ILE A O 1
ATOM 793 N N . ILE A 1 100 ? 13.805 3.094 -34.369 1.00 75.38 100 ILE A N 1
ATOM 794 C CA . ILE A 1 100 ? 15.070 2.404 -34.658 1.00 75.38 100 ILE A CA 1
ATOM 795 C C . ILE A 1 100 ? 15.522 2.709 -36.093 1.00 75.38 100 ILE A C 1
ATOM 797 O O . ILE A 1 100 ? 16.700 2.999 -36.307 1.00 75.38 100 ILE A O 1
ATOM 801 N N . GLU A 1 101 ? 14.609 2.685 -37.067 1.00 77.31 101 GLU A N 1
ATOM 802 C CA . GLU A 1 101 ? 14.898 3.003 -38.468 1.00 77.31 101 GLU A CA 1
ATOM 803 C C . GLU A 1 101 ? 15.280 4.480 -38.647 1.00 77.31 101 GLU A C 1
ATOM 805 O O . GLU A 1 101 ? 16.293 4.763 -39.287 1.00 77.31 101 GLU A O 1
ATOM 810 N N . GLU A 1 102 ? 14.566 5.415 -38.008 1.00 80.75 102 GLU A N 1
ATOM 811 C CA . GLU A 1 102 ? 14.902 6.844 -38.028 1.00 80.75 102 GLU A CA 1
ATOM 812 C C . GLU A 1 102 ? 16.316 7.099 -37.483 1.00 80.75 102 GLU A C 1
ATOM 814 O O . GLU A 1 102 ? 17.121 7.767 -38.136 1.00 80.75 102 GLU A O 1
ATOM 819 N N . LYS A 1 103 ? 16.666 6.523 -36.325 1.00 80.19 103 LYS A N 1
ATOM 820 C CA . LYS A 1 103 ? 18.020 6.644 -35.758 1.00 80.19 103 LYS A CA 1
ATOM 821 C C . LYS A 1 103 ? 19.081 5.966 -36.621 1.00 80.19 103 LYS A C 1
ATOM 823 O O . LYS A 1 103 ? 20.153 6.535 -36.823 1.00 80.19 103 LYS A O 1
ATOM 828 N N . ALA A 1 104 ? 18.806 4.778 -37.156 1.00 82.56 104 ALA A N 1
ATOM 829 C CA . ALA A 1 104 ? 19.756 4.067 -38.006 1.00 82.56 104 ALA A CA 1
ATOM 830 C C . ALA A 1 104 ? 20.066 4.848 -39.295 1.00 82.56 104 ALA A C 1
ATOM 832 O O . ALA A 1 104 ? 21.229 4.943 -39.687 1.00 82.56 104 ALA A O 1
ATOM 833 N N . VAL A 1 105 ? 19.055 5.452 -39.923 1.00 84.06 105 VAL A N 1
ATOM 834 C CA . VAL A 1 105 ? 19.226 6.253 -41.144 1.00 84.06 105 VAL A CA 1
ATOM 835 C C . VAL A 1 105 ? 19.866 7.613 -40.844 1.00 84.06 105 VAL A C 1
ATOM 837 O O . VAL A 1 105 ? 20.818 7.993 -41.523 1.00 84.06 105 VAL A O 1
ATOM 840 N N . ASN A 1 106 ? 19.396 8.335 -39.822 1.00 84.88 106 ASN A N 1
ATOM 841 C CA . ASN A 1 106 ? 19.803 9.726 -39.586 1.00 84.88 106 ASN A CA 1
ATOM 842 C C . ASN A 1 106 ? 21.063 9.880 -38.715 1.00 84.88 106 ASN A C 1
ATOM 844 O O . ASN A 1 106 ? 21.871 10.768 -38.980 1.00 84.88 106 ASN A O 1
ATOM 848 N N . GLU A 1 107 ? 21.255 9.043 -37.687 1.00 83.19 107 GLU A N 1
ATOM 849 C CA . GLU A 1 107 ? 22.418 9.124 -36.780 1.00 83.19 107 GLU A CA 1
ATOM 850 C C . GLU A 1 107 ? 23.566 8.202 -37.221 1.00 83.19 107 GLU A C 1
ATOM 852 O O . GLU A 1 107 ? 24.733 8.553 -37.052 1.00 83.19 107 GLU A O 1
ATOM 857 N N . LEU A 1 108 ? 23.251 7.031 -37.793 1.00 84.94 108 LEU A N 1
ATOM 858 C CA . LEU A 1 108 ? 24.244 6.014 -38.180 1.00 84.94 108 LEU A CA 1
ATOM 859 C C . LEU A 1 108 ? 24.486 5.912 -39.696 1.00 84.94 108 LEU A C 1
ATOM 861 O O . LEU A 1 108 ? 25.326 5.114 -40.114 1.00 84.94 108 LEU A O 1
ATOM 865 N N . LEU A 1 109 ? 23.780 6.703 -40.518 1.00 83.12 109 LEU A N 1
ATOM 866 C CA . LEU A 1 109 ? 23.855 6.699 -41.991 1.00 83.12 109 LEU A CA 1
ATOM 867 C C . LEU A 1 109 ? 23.628 5.312 -42.630 1.00 83.12 109 LEU A C 1
ATOM 869 O O . LEU A 1 109 ? 24.027 5.063 -43.770 1.00 83.12 109 LEU A O 1
ATOM 873 N N . MET A 1 110 ? 22.973 4.398 -41.912 1.00 82.12 110 MET A N 1
ATOM 874 C CA . MET A 1 110 ? 22.644 3.067 -42.410 1.00 82.12 110 MET A CA 1
ATOM 875 C C . MET A 1 110 ? 21.521 3.144 -43.445 1.00 82.12 110 MET A C 1
ATOM 877 O O . MET A 1 110 ? 20.749 4.098 -43.500 1.00 82.12 110 MET A O 1
ATOM 881 N N . HIS A 1 111 ? 21.439 2.141 -44.312 1.00 80.19 111 HIS A N 1
ATOM 882 C CA . HIS A 1 111 ? 20.369 2.016 -45.301 1.00 80.19 111 HIS A CA 1
ATOM 883 C C . HIS A 1 111 ? 19.613 0.715 -45.046 1.00 80.19 111 HIS A C 1
ATOM 885 O O . HIS A 1 111 ? 20.212 -0.281 -44.632 1.00 80.19 111 HIS A O 1
ATOM 891 N N . LYS A 1 112 ? 18.300 0.718 -45.295 1.00 80.25 112 LYS A N 1
ATOM 892 C CA . LYS A 1 112 ? 17.449 -0.458 -45.083 1.00 80.25 112 LYS A CA 1
ATOM 893 C C . LYS A 1 112 ? 17.969 -1.638 -45.924 1.00 80.25 112 LYS A C 1
ATOM 895 O O . LYS A 1 112 ? 18.111 -1.478 -47.139 1.00 80.25 112 LYS A O 1
ATOM 900 N N . PRO A 1 113 ? 18.269 -2.804 -45.319 1.00 80.50 113 PRO A N 1
ATOM 901 C CA . PRO A 1 113 ? 18.819 -3.938 -46.051 1.00 80.50 113 PRO A CA 1
ATOM 902 C C . PRO A 1 113 ? 17.808 -4.476 -47.067 1.00 80.50 113 PRO A C 1
ATOM 904 O O . PRO A 1 113 ? 16.597 -4.479 -46.837 1.00 80.50 113 PRO A O 1
ATOM 907 N N . LEU A 1 114 ? 18.315 -4.958 -48.201 1.00 82.25 114 LEU A N 1
ATOM 908 C CA . LEU A 1 114 ? 17.476 -5.566 -49.234 1.00 82.25 114 LEU A CA 1
ATOM 909 C C . LEU A 1 114 ? 16.946 -6.930 -48.745 1.00 82.25 114 LEU A C 1
ATOM 911 O O . LEU A 1 114 ? 17.666 -7.623 -48.027 1.00 82.25 114 LEU A O 1
ATOM 915 N N . PRO A 1 115 ? 15.745 -7.385 -49.161 1.00 79.06 115 PRO A N 1
ATOM 916 C CA . PRO A 1 115 ? 15.125 -8.599 -48.609 1.00 79.06 115 PRO A CA 1
ATOM 917 C C . PRO A 1 115 ? 15.988 -9.869 -48.684 1.00 79.06 115 PRO A C 1
ATOM 919 O O . PRO A 1 115 ? 15.904 -10.723 -47.811 1.00 79.06 115 PRO A O 1
ATOM 922 N N . HIS A 1 116 ? 16.856 -9.979 -49.695 1.00 81.69 116 HIS A N 1
ATOM 923 C CA . HIS A 1 116 ? 17.776 -11.110 -49.871 1.00 81.69 116 HIS A CA 1
ATOM 924 C C . HIS A 1 116 ? 18.976 -11.114 -48.900 1.00 81.69 116 HIS A C 1
ATOM 926 O O . HIS A 1 116 ? 19.759 -12.058 -48.911 1.00 81.69 116 HIS A O 1
ATOM 932 N N . GLN A 1 117 ? 19.153 -10.056 -48.103 1.00 77.19 117 GLN A N 1
ATOM 933 C CA . GLN A 1 117 ? 20.249 -9.890 -47.138 1.00 77.19 117 GLN A CA 1
ATOM 934 C C . GLN A 1 117 ? 19.810 -10.223 -45.702 1.00 77.19 117 GLN A C 1
ATOM 936 O O . GLN A 1 117 ? 20.634 -10.240 -44.791 1.00 77.19 117 GLN A O 1
ATOM 941 N N . ILE A 1 118 ? 18.516 -10.486 -45.491 1.00 77.94 118 ILE A N 1
ATOM 942 C CA . ILE A 1 118 ? 17.942 -10.806 -44.184 1.00 77.94 118 ILE A CA 1
ATOM 943 C C . ILE A 1 118 ? 18.087 -12.311 -43.937 1.00 77.94 118 ILE A C 1
ATOM 945 O O . ILE A 1 118 ? 17.440 -13.125 -44.594 1.00 77.94 118 ILE A O 1
ATOM 949 N N . VAL A 1 119 ? 18.930 -12.681 -42.971 1.00 80.38 119 VAL A N 1
ATOM 950 C CA . VAL A 1 119 ? 19.110 -14.071 -42.529 1.00 80.38 119 VAL A CA 1
ATOM 951 C C . VAL A 1 119 ? 18.383 -14.268 -41.203 1.00 80.38 119 VAL A C 1
ATOM 953 O O . VAL A 1 119 ? 18.750 -13.671 -40.192 1.00 80.38 119 VAL A O 1
ATOM 956 N N . TYR A 1 120 ? 17.358 -15.117 -41.200 1.00 75.69 120 TYR A N 1
ATOM 957 C CA . TYR A 1 120 ? 16.641 -15.492 -39.982 1.00 75.69 120 TYR A CA 1
ATOM 958 C C . TYR A 1 120 ? 17.440 -16.544 -39.205 1.00 75.69 120 TYR A C 1
ATOM 960 O O . TYR A 1 120 ? 17.787 -17.593 -39.745 1.00 75.69 120 TYR A O 1
ATOM 968 N N . ILE A 1 121 ? 17.729 -16.257 -37.934 1.00 76.94 121 ILE A N 1
ATOM 969 C CA . ILE A 1 121 ? 18.429 -17.169 -37.024 1.00 76.94 121 ILE A CA 1
ATOM 970 C C . ILE A 1 121 ? 17.396 -17.771 -36.070 1.00 76.94 121 ILE A C 1
ATOM 972 O O . ILE A 1 121 ? 16.861 -17.069 -35.213 1.00 76.94 121 ILE A O 1
ATOM 976 N N . ASP A 1 122 ? 17.131 -19.072 -36.200 1.00 71.75 122 ASP A N 1
ATOM 977 C CA . ASP A 1 122 ? 16.264 -19.808 -35.275 1.00 71.75 122 ASP A CA 1
ATOM 978 C C . ASP A 1 122 ? 16.990 -20.058 -33.945 1.00 71.75 122 ASP A C 1
ATOM 980 O O . ASP A 1 122 ? 17.748 -21.018 -33.777 1.00 71.75 122 ASP A O 1
ATOM 984 N N . ILE A 1 123 ? 16.754 -19.177 -32.974 1.00 74.50 123 ILE A N 1
ATOM 985 C CA . ILE A 1 123 ? 17.261 -19.337 -31.611 1.00 74.50 123 ILE A CA 1
ATOM 986 C C . ILE A 1 123 ? 16.302 -20.256 -30.849 1.00 74.50 123 ILE A C 1
ATOM 988 O O . ILE A 1 123 ? 15.200 -19.851 -30.468 1.00 74.50 123 ILE A O 1
ATOM 992 N N . LYS A 1 124 ? 16.726 -21.498 -30.581 1.00 71.88 124 LYS A N 1
ATOM 993 C CA . LYS A 1 124 ? 16.004 -22.379 -29.653 1.00 71.88 124 LYS A CA 1
ATOM 994 C C . LYS A 1 124 ? 15.956 -21.714 -28.278 1.00 71.88 124 LYS A C 1
ATOM 996 O O . LYS A 1 124 ? 16.990 -21.488 -27.658 1.00 71.88 124 LYS A O 1
ATOM 1001 N N . LYS A 1 125 ? 14.748 -21.402 -27.804 1.00 65.00 125 LYS A N 1
ATOM 1002 C CA . LYS A 1 125 ? 14.530 -20.874 -26.454 1.00 65.00 125 LYS A CA 1
ATOM 1003 C C . LYS A 1 125 ? 14.783 -21.981 -25.437 1.00 65.00 125 LYS A C 1
ATOM 1005 O O . LYS A 1 125 ? 13.895 -22.790 -25.179 1.00 65.00 125 LYS A O 1
ATOM 1010 N N . GLU A 1 126 ? 15.974 -22.002 -24.855 1.00 62.66 126 GLU A N 1
ATOM 1011 C CA . GLU A 1 126 ? 16.231 -22.812 -23.669 1.00 62.66 126 GLU A CA 1
ATOM 1012 C C . GLU A 1 126 ? 15.551 -22.137 -22.476 1.00 62.66 126 GLU A C 1
ATOM 1014 O O . GLU A 1 126 ? 15.991 -21.108 -21.962 1.00 62.66 126 GLU A O 1
ATOM 1019 N N . SER A 1 127 ? 14.392 -22.674 -22.095 1.00 56.47 127 SER A N 1
ATOM 1020 C CA . SER A 1 127 ? 13.655 -22.235 -20.919 1.00 56.47 127 SER A CA 1
ATOM 1021 C C . SER A 1 127 ? 14.385 -22.718 -19.671 1.00 56.47 127 SER A C 1
ATOM 1023 O O . SER A 1 127 ? 14.217 -23.868 -19.260 1.00 56.47 127 SER A O 1
ATOM 1025 N N . PHE A 1 128 ? 15.179 -21.838 -19.066 1.00 56.09 128 PHE A N 1
ATOM 1026 C CA . PHE A 1 128 ? 15.722 -22.050 -17.731 1.00 56.09 128 PHE A CA 1
ATOM 1027 C C . PHE A 1 128 ? 14.564 -22.095 -16.726 1.00 56.09 128 PHE A C 1
ATOM 1029 O O . PHE A 1 128 ? 14.076 -21.063 -16.271 1.00 56.09 128 PHE A O 1
ATOM 1036 N N . THR A 1 129 ? 14.101 -23.301 -16.399 1.00 52.19 129 THR A N 1
ATOM 1037 C CA . THR A 1 129 ? 13.329 -23.540 -15.178 1.00 52.19 129 THR A CA 1
ATOM 1038 C C . THR A 1 129 ? 14.298 -23.457 -14.009 1.00 52.19 129 THR A C 1
ATOM 1040 O O . THR A 1 129 ? 15.020 -24.414 -13.726 1.00 52.19 129 THR A O 1
ATOM 1043 N N . GLU A 1 130 ? 14.341 -22.295 -13.370 1.00 53.81 130 GLU A N 1
ATOM 1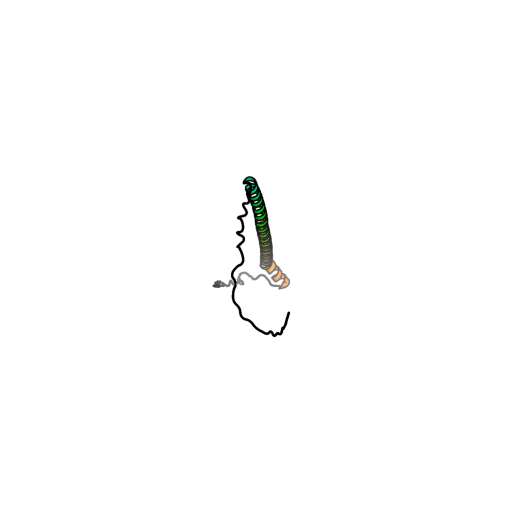044 C CA . GLU A 1 130 ? 14.937 -22.134 -12.050 1.00 53.81 130 GLU A CA 1
ATOM 1045 C C . GLU A 1 130 ? 14.049 -22.895 -11.049 1.00 53.81 130 GLU A C 1
ATOM 1047 O O . GLU A 1 130 ? 12.844 -22.651 -10.973 1.00 53.81 130 GLU A O 1
ATOM 1052 N N . TYR A 1 131 ? 14.621 -23.893 -10.374 1.00 48.09 131 TYR A N 1
ATOM 1053 C CA . TYR A 1 131 ? 13.947 -24.656 -9.322 1.00 48.09 131 TYR A CA 1
ATOM 1054 C C . TYR A 1 131 ? 14.282 -24.014 -7.969 1.00 48.09 131 TYR A C 1
ATOM 1056 O O . TYR A 1 131 ? 15.449 -23.696 -7.737 1.00 48.09 131 TYR A O 1
ATOM 1064 N N . GLU A 1 132 ? 13.265 -23.832 -7.118 1.00 51.03 132 GLU A N 1
ATOM 1065 C CA . GLU A 1 132 ? 13.392 -23.345 -5.727 1.00 51.03 132 GLU A CA 1
ATOM 1066 C C . GLU A 1 132 ? 14.215 -24.287 -4.825 1.00 51.03 132 GLU A C 1
ATOM 1068 O O . GLU A 1 132 ? 14.079 -25.526 -4.975 1.00 51.03 132 GLU A O 1
#

Sequence (132 aa):
MYKHRPEKPTPLSAYKKTANKPAKQKQQAPLKLNLNSVFITSIICIAILFVSSFSYVTLNSQVLEAQHQLKLTNKIWQESLSQLNKLTSILAQAYDLDIIEEKAVNELLMHKPLPHQIVYIDIKKESFTEYE

Secondary structure (DSSP, 8-state):
------------------------------------HHHHHHHHHHHHHHHHHHHHHHHHHHHHHHHHHHHHHHHHHHHHHHHHHHHHHHHHHHS-HHHHHHHHHHTS---PPPGGG---------------